Protein AF-A0A947M2S5-F1 (afdb_monomer_lite)

Secondary structure (DSSP, 8-state):
---HHHHHHHHHHHTTTTTHHHHHHHHHHS---HHHHHHHHHHHHHHHHHHHHTT-HHHHHHHHHHIIIIIHHHHHHHHHHHHTTSSS---EE--HHHHHHHSGGGGGGHHHHHH-TTS-GGGHHHHHHHH--TTPEEHHHHHHHHHHS--PPTT-PPP-TTHHHHHHHHHHHHHHHHHHH-

pLDDT: mean 85.75, std 14.27, range [39.94, 98.19]

Structure (mmCIF, N/CA/C/O backbone):
data_AF-A0A947M2S5-F1
#
_entry.id   AF-A0A947M2S5-F1
#
loop_
_atom_site.group_PDB
_atom_site.id
_atom_site.type_symbol
_atom_site.label_atom_id
_atom_site.label_alt_id
_atom_site.label_comp_id
_atom_site.label_asym_id
_atom_site.label_entity_id
_atom_site.label_seq_id
_atom_site.pdbx_PDB_ins_code
_atom_site.Cartn_x
_atom_site.Cartn_y
_atom_site.Cartn_z
_atom_site.occupancy
_atom_site.B_iso_or_equiv
_atom_site.auth_seq_id
_atom_site.auth_comp_id
_atom_site.auth_asym_id
_atom_site.auth_atom_id
_atom_site.pdbx_PDB_model_num
ATOM 1 N N . PRO A 1 1 ? 19.172 9.833 -8.350 1.00 61.84 1 PRO A N 1
ATOM 2 C CA . PRO A 1 1 ? 18.521 8.524 -8.599 1.00 61.84 1 PRO A CA 1
ATOM 3 C C . PRO A 1 1 ? 18.230 7.766 -7.293 1.00 61.84 1 PRO A C 1
ATOM 5 O O . PRO A 1 1 ? 19.063 7.733 -6.388 1.00 61.84 1 PRO A O 1
ATOM 8 N N . THR A 1 2 ? 17.029 7.203 -7.170 1.00 73.12 2 THR A N 1
ATOM 9 C CA . THR A 1 2 ? 16.622 6.410 -6.001 1.00 73.12 2 THR A CA 1
ATOM 10 C C . THR A 1 2 ? 17.201 4.998 -6.117 1.00 73.12 2 THR A C 1
ATOM 12 O O . THR A 1 2 ? 16.985 4.324 -7.117 1.00 73.12 2 THR A O 1
ATOM 15 N N . THR A 1 3 ? 17.959 4.542 -5.116 1.00 84.69 3 THR A N 1
ATOM 16 C CA . THR A 1 3 ? 18.538 3.187 -5.086 1.00 84.69 3 THR A CA 1
ATOM 17 C C . THR A 1 3 ? 17.679 2.248 -4.232 1.00 84.69 3 THR A C 1
ATOM 19 O O . THR A 1 3 ? 17.081 2.725 -3.264 1.00 84.69 3 THR A O 1
ATOM 22 N N . PRO A 1 4 ? 17.656 0.923 -4.497 1.00 85.38 4 PRO A N 1
ATOM 23 C CA . PRO A 1 4 ? 16.894 -0.035 -3.685 1.00 85.38 4 PRO A CA 1
ATOM 24 C C . PRO A 1 4 ? 17.196 0.067 -2.185 1.00 85.38 4 PRO A C 1
ATOM 26 O O . PRO A 1 4 ? 16.287 0.060 -1.365 1.00 85.38 4 PRO A O 1
ATOM 29 N N . LEU A 1 5 ? 18.467 0.265 -1.820 1.00 89.56 5 LEU A N 1
ATOM 30 C CA . LEU A 1 5 ? 18.893 0.464 -0.429 1.00 89.56 5 LEU A CA 1
ATOM 31 C C . LEU A 1 5 ? 18.235 1.688 0.220 1.00 89.56 5 LEU A C 1
ATOM 33 O O . LEU A 1 5 ? 17.817 1.630 1.374 1.00 89.56 5 LEU A O 1
ATOM 37 N N . LYS A 1 6 ? 18.111 2.792 -0.522 1.00 89.56 6 LYS A N 1
ATOM 38 C CA . LYS A 1 6 ? 17.458 4.009 -0.032 1.00 89.56 6 LYS A CA 1
ATOM 39 C C . LYS A 1 6 ? 15.957 3.788 0.184 1.00 89.56 6 LYS A C 1
ATOM 41 O O . LYS A 1 6 ? 15.426 4.243 1.190 1.00 89.56 6 LYS A O 1
ATOM 46 N N . ILE A 1 7 ? 15.296 3.049 -0.708 1.00 88.69 7 ILE A N 1
ATOM 47 C CA . ILE A 1 7 ? 13.877 2.674 -0.562 1.00 88.69 7 ILE A CA 1
ATOM 48 C C . ILE A 1 7 ? 13.671 1.784 0.655 1.00 88.69 7 ILE A C 1
ATOM 50 O O . ILE A 1 7 ? 12.804 2.073 1.473 1.00 88.69 7 ILE A O 1
ATOM 54 N N . MET A 1 8 ? 14.509 0.759 0.818 1.00 92.06 8 MET A N 1
ATOM 55 C CA . MET A 1 8 ? 14.451 -0.109 1.993 1.00 92.06 8 MET A CA 1
ATOM 56 C C . MET A 1 8 ? 14.696 0.677 3.282 1.00 92.06 8 MET A C 1
ATOM 58 O O . MET A 1 8 ? 14.023 0.438 4.277 1.00 92.06 8 MET A O 1
ATOM 62 N N . SER A 1 9 ? 15.599 1.663 3.267 1.00 94.94 9 SER A N 1
ATOM 63 C CA . SER A 1 9 ? 15.803 2.549 4.416 1.00 94.94 9 SER A CA 1
ATOM 64 C C . SER A 1 9 ? 14.550 3.360 4.757 1.00 94.94 9 SER A C 1
ATOM 66 O O . SER A 1 9 ? 14.227 3.479 5.937 1.00 94.94 9 SER A O 1
ATOM 68 N N . TYR A 1 10 ? 13.825 3.886 3.764 1.00 94.19 10 TYR A N 1
ATOM 69 C CA . TYR A 1 10 ? 12.549 4.564 4.011 1.00 94.19 10 TYR A CA 1
ATOM 70 C C . TYR A 1 10 ? 11.486 3.608 4.552 1.00 94.19 10 TYR A C 1
ATOM 72 O O . TYR A 1 10 ? 10.875 3.918 5.567 1.00 94.19 10 TYR A O 1
ATOM 80 N N . ALA A 1 11 ? 11.349 2.421 3.960 1.00 94.19 11 ALA A N 1
ATOM 81 C CA . ALA A 1 11 ? 10.417 1.397 4.427 1.00 94.19 11 ALA A CA 1
ATOM 82 C C . ALA A 1 11 ? 10.675 1.013 5.899 1.00 94.19 11 ALA A C 1
ATOM 84 O O . ALA A 1 11 ? 9.757 0.980 6.712 1.00 94.19 11 ALA A O 1
ATOM 85 N N . VAL A 1 12 ? 11.938 0.803 6.285 1.00 95.88 12 VAL A N 1
ATOM 86 C CA . VAL A 1 12 ? 12.290 0.514 7.685 1.00 95.88 12 VAL A CA 1
ATOM 87 C C . VAL A 1 12 ? 11.962 1.693 8.602 1.00 95.88 12 VAL A C 1
ATOM 89 O O . VAL A 1 12 ? 11.486 1.481 9.710 1.00 95.88 12 VAL A O 1
ATOM 92 N N . ARG A 1 13 ? 12.187 2.937 8.165 1.00 97.19 13 ARG A N 1
ATOM 93 C CA . ARG A 1 13 ? 11.841 4.129 8.957 1.00 97.19 13 ARG A CA 1
ATOM 94 C C . ARG A 1 13 ? 10.332 4.278 9.154 1.00 97.19 13 ARG A C 1
ATOM 96 O O . ARG A 1 13 ? 9.916 4.713 10.226 1.00 97.19 13 ARG A O 1
ATOM 103 N N . ASP A 1 14 ? 9.520 3.888 8.173 1.00 96.56 14 ASP A N 1
ATOM 104 C CA . ASP A 1 14 ? 8.058 3.925 8.284 1.00 96.56 14 ASP A CA 1
ATOM 105 C C . ASP A 1 14 ? 7.559 3.065 9.454 1.00 96.56 14 ASP A C 1
ATOM 107 O O . ASP A 1 14 ? 6.662 3.490 10.176 1.00 96.56 14 ASP A O 1
ATOM 111 N N . LEU A 1 15 ? 8.202 1.925 9.748 1.00 96.31 15 LEU A N 1
ATOM 112 C CA . LEU A 1 15 ? 7.873 1.098 10.923 1.00 96.31 15 LEU A CA 1
ATOM 113 C C . LEU A 1 15 ? 7.955 1.865 12.253 1.00 96.31 15 LEU A C 1
ATOM 115 O O . LEU A 1 15 ? 7.278 1.500 13.210 1.00 96.31 15 LEU A O 1
ATOM 119 N N . PHE A 1 16 ? 8.747 2.937 12.302 1.00 96.69 16 PHE A N 1
ATOM 120 C CA . PHE A 1 16 ? 8.921 3.800 13.469 1.00 96.69 16 PHE A CA 1
ATOM 121 C C . PHE A 1 16 ? 8.160 5.131 13.345 1.00 96.69 16 PHE A C 1
ATOM 123 O O . PHE A 1 16 ? 8.453 6.079 14.071 1.00 96.69 16 PHE A O 1
ATOM 130 N N . GLY A 1 17 ? 7.198 5.229 12.422 1.00 94.69 17 GLY A N 1
ATOM 131 C CA . GLY A 1 17 ? 6.301 6.380 12.291 1.00 94.69 17 GLY A CA 1
ATOM 132 C C . GLY A 1 17 ? 6.848 7.539 11.457 1.00 94.69 17 GLY A C 1
ATOM 133 O O . GLY A 1 17 ? 6.240 8.608 11.428 1.00 94.69 17 GLY A O 1
ATOM 134 N N . TYR A 1 18 ? 7.954 7.357 10.729 1.00 96.19 18 TYR A N 1
ATOM 135 C CA . TYR A 1 18 ? 8.479 8.410 9.844 1.00 96.19 18 TYR A CA 1
ATOM 136 C C . TYR A 1 18 ? 7.535 8.750 8.677 1.00 96.19 18 TYR A C 1
ATOM 138 O O . TYR A 1 18 ? 7.686 9.801 8.058 1.00 96.19 18 TYR A O 1
ATOM 146 N N . SER A 1 19 ? 6.539 7.906 8.415 1.00 94.75 19 SER A N 1
ATOM 147 C CA . SER A 1 19 ? 5.471 8.106 7.434 1.00 94.75 19 SER A CA 1
ATOM 148 C C . SER A 1 19 ? 4.255 8.879 7.950 1.00 94.75 19 SER A C 1
ATOM 150 O O . SER A 1 19 ? 3.297 9.041 7.199 1.00 94.75 19 SER A O 1
ATOM 152 N N . ILE A 1 20 ? 4.244 9.383 9.191 1.00 94.94 20 ILE A N 1
ATOM 153 C CA . ILE A 1 20 ? 3.124 10.203 9.696 1.00 94.94 20 ILE A CA 1
ATOM 154 C C . ILE A 1 20 ? 2.790 11.388 8.762 1.00 94.94 20 ILE A C 1
ATOM 156 O O . ILE A 1 20 ? 1.603 11.584 8.491 1.00 94.94 20 ILE A O 1
ATOM 160 N N . PRO A 1 21 ? 3.766 12.149 8.217 1.00 95.06 21 PRO A N 1
ATOM 161 C CA . PRO A 1 21 ? 3.463 13.218 7.264 1.00 95.06 21 PRO A CA 1
ATOM 162 C C . PRO A 1 21 ? 2.777 12.705 5.990 1.00 95.06 21 PRO A C 1
ATOM 164 O O . PRO A 1 21 ? 1.790 13.291 5.552 1.00 95.06 21 PRO A O 1
ATOM 167 N N . ASP A 1 22 ? 3.245 11.582 5.436 1.00 91.56 22 ASP A N 1
ATOM 168 C CA . ASP A 1 22 ? 2.655 10.958 4.243 1.00 91.56 22 ASP A CA 1
ATOM 169 C C . ASP A 1 22 ? 1.223 10.472 4.523 1.00 91.56 22 ASP A C 1
ATOM 171 O O . ASP A 1 22 ? 0.306 10.707 3.734 1.00 91.56 22 ASP A O 1
ATOM 175 N N . TYR A 1 23 ? 1.006 9.855 5.688 1.00 92.69 23 TYR A N 1
ATOM 176 C CA . TYR A 1 23 ? -0.314 9.423 6.141 1.00 92.69 23 TYR A CA 1
ATOM 177 C C . TYR A 1 23 ? -1.276 10.611 6.286 1.00 92.69 23 TYR A C 1
ATOM 179 O O . TYR A 1 23 ? -2.416 10.556 5.821 1.00 92.69 23 TYR A O 1
ATOM 187 N N . TYR A 1 24 ? -0.809 11.712 6.881 1.00 93.12 24 TYR A N 1
ATOM 188 C CA . TYR A 1 24 ? -1.589 12.940 7.023 1.00 93.12 24 TYR A CA 1
ATOM 189 C C . TYR A 1 24 ? -1.980 13.541 5.667 1.00 93.12 24 TYR A C 1
ATOM 191 O O . TYR A 1 24 ? -3.133 13.941 5.481 1.00 93.12 24 TYR A O 1
ATOM 199 N N . ILE A 1 25 ? -1.056 13.556 4.700 1.00 91.12 25 ILE A N 1
ATOM 200 C CA . ILE A 1 25 ? -1.336 13.979 3.322 1.00 91.12 25 ILE A CA 1
ATOM 201 C C . ILE A 1 25 ? -2.455 13.111 2.737 1.00 91.12 25 ILE A C 1
ATOM 203 O O . ILE A 1 25 ? -3.462 13.649 2.281 1.00 91.12 25 ILE A O 1
ATOM 207 N N . ILE A 1 26 ? -2.346 11.783 2.808 1.00 89.44 26 ILE A N 1
ATOM 208 C CA . ILE A 1 26 ? -3.368 10.874 2.262 1.00 89.44 26 ILE A CA 1
ATOM 209 C C . ILE A 1 26 ? -4.746 11.168 2.859 1.00 89.44 26 ILE A C 1
ATOM 211 O O . ILE A 1 26 ? -5.705 11.354 2.114 1.00 89.44 26 ILE A O 1
ATOM 215 N N . VAL A 1 27 ? -4.853 11.277 4.185 1.00 87.25 27 VAL A N 1
ATOM 216 C CA . VAL A 1 27 ? -6.134 11.559 4.855 1.00 87.25 27 VAL A CA 1
ATOM 217 C C . VAL A 1 27 ? -6.703 12.921 4.441 1.00 87.25 27 VAL A C 1
ATOM 219 O O . VAL A 1 27 ? -7.910 13.053 4.244 1.00 87.25 27 VAL A O 1
ATOM 222 N N . THR A 1 28 ? -5.844 13.922 4.258 1.00 87.81 28 THR A N 1
ATOM 223 C CA . THR A 1 28 ? -6.254 15.282 3.876 1.00 87.81 28 THR A CA 1
ATOM 224 C C . THR A 1 28 ? -6.722 15.360 2.420 1.00 87.81 28 THR A C 1
ATOM 226 O O . THR A 1 28 ? -7.675 16.077 2.103 1.00 87.81 28 THR A O 1
ATOM 229 N N . PHE A 1 29 ? -6.076 14.616 1.520 1.00 89.00 29 PHE A N 1
ATOM 230 C CA . PHE A 1 29 ? -6.340 14.684 0.082 1.00 89.00 29 PHE A CA 1
ATOM 231 C C . PHE A 1 29 ? -7.312 13.618 -0.433 1.00 89.00 29 PHE A C 1
ATOM 233 O O . PHE A 1 29 ? -7.887 13.821 -1.499 1.00 89.00 29 PHE A O 1
ATOM 240 N N . ALA A 1 30 ? -7.579 12.546 0.322 1.00 84.88 30 ALA A N 1
ATOM 241 C CA . ALA A 1 30 ? -8.539 11.508 -0.064 1.00 84.88 30 ALA A CA 1
ATOM 242 C C . ALA A 1 30 ? -9.986 12.021 -0.212 1.00 84.88 30 ALA A C 1
ATOM 244 O O . ALA A 1 30 ? -10.790 11.343 -0.844 1.00 84.88 30 ALA A O 1
ATOM 245 N N . LYS A 1 31 ? -10.312 13.193 0.367 1.00 82.19 31 LYS A N 1
ATOM 246 C CA . LYS A 1 31 ? -11.583 13.945 0.250 1.00 82.19 31 LYS A CA 1
ATOM 247 C C . LYS A 1 31 ? -12.817 13.072 -0.069 1.00 82.19 31 LYS A C 1
ATOM 249 O O . LYS A 1 31 ? -13.451 13.271 -1.107 1.00 82.19 31 LYS A O 1
ATOM 254 N N . PRO A 1 32 ? -13.183 12.112 0.803 1.00 85.25 32 PRO A N 1
ATOM 255 C CA . PRO A 1 32 ? -14.394 11.332 0.595 1.00 85.25 32 PRO A CA 1
ATOM 256 C C . PRO A 1 32 ? -15.630 12.236 0.675 1.00 85.25 32 PRO A C 1
ATOM 258 O O . PRO A 1 32 ? -15.635 13.256 1.368 1.00 85.25 32 PRO A O 1
ATOM 261 N N . GLU A 1 33 ? -16.712 11.837 0.006 1.00 91.38 33 GLU A N 1
ATOM 262 C CA . GLU A 1 33 ? -18.012 12.501 0.142 1.00 91.38 33 GLU A CA 1
ATOM 263 C C . GLU A 1 33 ? -18.426 12.578 1.619 1.00 91.38 33 GLU A C 1
ATOM 265 O O . GLU A 1 33 ? -18.253 11.620 2.378 1.00 91.38 33 GLU A O 1
ATOM 270 N N . ARG A 1 34 ? -19.028 13.699 2.035 1.00 90.69 34 ARG A N 1
ATOM 271 C CA . ARG A 1 34 ? -19.368 13.960 3.445 1.00 90.69 34 ARG A CA 1
ATOM 272 C C . ARG A 1 34 ? -20.160 12.821 4.095 1.00 90.69 34 ARG A C 1
ATOM 274 O O . ARG A 1 34 ? -19.887 12.463 5.236 1.00 90.69 34 ARG A O 1
ATOM 281 N N . ILE A 1 35 ? -21.119 12.240 3.373 1.00 93.38 35 ILE A N 1
ATOM 282 C CA . ILE A 1 35 ? -21.922 11.119 3.878 1.00 93.38 35 ILE A CA 1
ATOM 283 C C . ILE A 1 35 ? -21.074 9.862 4.114 1.00 93.38 35 ILE A C 1
ATOM 285 O O . ILE A 1 35 ? -21.243 9.191 5.128 1.00 93.38 35 ILE A O 1
ATOM 289 N N . ARG A 1 36 ? -20.100 9.580 3.238 1.00 92.38 36 ARG A N 1
ATOM 290 C CA . ARG A 1 36 ? -19.165 8.459 3.407 1.00 92.38 36 ARG A CA 1
ATOM 291 C C . ARG A 1 36 ? -18.271 8.673 4.618 1.00 92.38 36 ARG A C 1
ATOM 293 O O . ARG A 1 36 ? -18.053 7.730 5.368 1.00 92.38 36 ARG A O 1
ATOM 300 N N . LEU A 1 37 ? -17.808 9.905 4.836 1.00 91.19 37 LEU A N 1
ATOM 301 C CA . LEU A 1 37 ? -17.021 10.250 6.018 1.00 91.19 37 LEU A CA 1
ATOM 302 C C . LEU A 1 37 ? -17.813 10.023 7.312 1.00 91.19 37 LEU A C 1
ATOM 304 O O . LEU A 1 37 ? -17.286 9.422 8.242 1.00 91.19 37 LEU A O 1
ATOM 308 N N . ILE A 1 38 ? -19.077 10.459 7.362 1.00 94.69 38 ILE A N 1
ATOM 309 C CA . ILE A 1 38 ? -19.954 10.246 8.524 1.00 94.69 38 ILE A CA 1
ATOM 310 C C . ILE A 1 38 ? -20.162 8.749 8.766 1.00 94.69 38 ILE A C 1
ATOM 312 O O . ILE A 1 38 ? -19.965 8.284 9.885 1.00 94.69 38 ILE A O 1
ATOM 316 N N . ASN A 1 39 ? -20.499 7.985 7.725 1.00 95.88 39 ASN A N 1
ATOM 317 C CA . ASN A 1 39 ? -20.708 6.541 7.842 1.00 95.88 39 ASN A CA 1
ATOM 318 C C . ASN A 1 39 ? -19.448 5.825 8.348 1.00 95.88 39 ASN A C 1
ATOM 320 O O . ASN A 1 39 ? -19.530 4.970 9.228 1.00 95.88 39 ASN A O 1
ATOM 324 N N . LEU A 1 40 ? -18.279 6.210 7.833 1.00 93.75 40 LEU A N 1
ATOM 325 C CA . LEU A 1 40 ? -16.996 5.658 8.252 1.00 93.75 40 LEU A CA 1
ATOM 326 C C . LEU A 1 40 ? -16.680 6.016 9.713 1.00 93.75 40 LEU A C 1
ATOM 328 O O . LEU A 1 40 ? -16.285 5.147 10.488 1.00 93.75 40 LEU A O 1
ATOM 332 N N . ALA A 1 41 ? -16.909 7.269 10.114 1.00 94.25 41 ALA A N 1
ATOM 333 C CA . ALA A 1 41 ? -16.717 7.718 11.491 1.00 94.25 41 ALA A CA 1
ATOM 334 C C . ALA A 1 41 ? -17.645 6.986 12.473 1.00 94.25 41 ALA A C 1
ATOM 336 O O . ALA A 1 41 ? -17.192 6.563 13.534 1.00 94.25 41 ALA A O 1
ATOM 337 N N . LEU A 1 42 ? -18.916 6.782 12.109 1.00 97.81 42 LEU A N 1
ATOM 338 C CA . LEU A 1 42 ? -19.870 6.019 12.916 1.00 97.81 42 LEU A CA 1
ATOM 339 C C . LEU A 1 42 ? -19.448 4.555 13.054 1.00 97.81 42 LEU A C 1
ATOM 341 O O . LEU A 1 42 ? -19.451 4.030 14.164 1.00 97.81 42 LEU A O 1
ATOM 345 N N . PHE A 1 43 ? -19.035 3.914 11.957 1.00 97.25 43 PHE A N 1
ATOM 346 C CA . PHE A 1 43 ? -18.536 2.539 11.980 1.00 97.25 43 PHE A CA 1
ATOM 347 C C . PHE A 1 43 ? -17.328 2.390 12.914 1.00 97.25 43 PHE A C 1
ATOM 349 O O . PHE A 1 43 ? -17.340 1.556 13.820 1.00 97.25 43 PHE A O 1
ATOM 356 N N . HIS A 1 44 ? -16.305 3.229 12.740 1.00 96.12 44 HIS A N 1
ATOM 357 C CA . HIS A 1 44 ? -15.103 3.177 13.570 1.00 96.12 44 HIS A CA 1
ATOM 358 C C . HIS A 1 44 ? -15.389 3.542 15.029 1.00 96.12 44 HIS A C 1
ATOM 360 O O . HIS A 1 44 ? -14.861 2.889 15.927 1.00 96.12 44 HIS A O 1
ATOM 366 N N . GLY A 1 45 ? -16.251 4.530 15.278 1.00 97.12 45 GLY A N 1
ATOM 367 C CA . GLY A 1 45 ? -16.692 4.896 16.622 1.00 97.12 45 GLY A CA 1
ATOM 368 C C . GLY A 1 45 ? -17.411 3.746 17.326 1.00 97.12 45 GLY A C 1
ATOM 369 O O . GLY A 1 45 ? -17.061 3.409 18.455 1.00 97.12 45 GLY A O 1
ATOM 370 N N . ALA A 1 46 ? -18.352 3.087 16.643 1.00 97.75 46 ALA A N 1
ATOM 371 C CA . ALA A 1 46 ? -19.060 1.923 17.169 1.00 97.75 46 ALA A CA 1
ATOM 372 C C . ALA A 1 46 ? -18.111 0.745 17.440 1.00 97.75 46 ALA A C 1
ATOM 374 O O . ALA A 1 46 ? -18.211 0.108 18.490 1.00 97.75 46 ALA A O 1
ATOM 375 N N . ALA A 1 47 ? -17.155 0.486 16.542 1.00 96.69 47 ALA A N 1
ATOM 376 C CA . ALA A 1 47 ? -16.147 -0.554 16.727 1.00 96.69 47 ALA A CA 1
ATOM 377 C C . ALA A 1 47 ? -15.258 -0.276 17.952 1.00 96.69 47 ALA A C 1
ATOM 379 O O . ALA A 1 47 ? -15.090 -1.156 18.793 1.00 96.69 47 ALA A O 1
ATOM 380 N N . ILE A 1 48 ? -14.746 0.954 18.099 1.00 97.12 48 ILE A N 1
ATOM 381 C CA . ILE A 1 48 ? -13.943 1.368 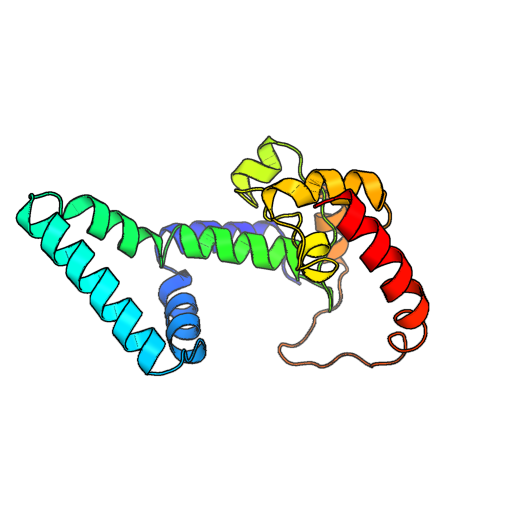19.263 1.00 97.12 48 ILE A CA 1
ATOM 382 C C . ILE A 1 48 ? -14.755 1.246 20.554 1.00 97.12 48 ILE A C 1
ATOM 384 O O . ILE A 1 48 ? -14.259 0.679 21.523 1.00 97.12 48 ILE A O 1
ATOM 388 N N . ALA A 1 49 ? -15.992 1.751 20.572 1.00 97.44 49 ALA A N 1
ATOM 389 C CA . ALA A 1 49 ? -16.847 1.715 21.755 1.00 97.44 49 ALA A CA 1
ATOM 390 C C . ALA A 1 49 ? -17.162 0.275 22.182 1.00 97.44 49 ALA A C 1
ATOM 392 O O . ALA A 1 49 ? -17.031 -0.059 23.357 1.00 97.44 49 ALA A O 1
ATOM 393 N N . THR A 1 50 ? -17.507 -0.590 21.225 1.00 98.00 50 THR A N 1
ATOM 394 C CA . THR A 1 50 ? -17.795 -2.009 21.478 1.00 98.00 50 THR A CA 1
ATOM 395 C C . THR A 1 50 ? -16.563 -2.724 22.025 1.00 98.00 50 THR A C 1
ATOM 397 O O . THR A 1 50 ? -16.630 -3.369 23.067 1.00 98.00 50 THR A O 1
ATOM 400 N N . MET A 1 51 ? -15.413 -2.567 21.367 1.00 97.69 51 MET A N 1
ATOM 401 C CA . MET A 1 51 ? -14.158 -3.182 21.804 1.00 97.69 51 MET A CA 1
ATOM 402 C C . MET A 1 51 ? -13.716 -2.661 23.178 1.00 97.69 51 MET A C 1
ATOM 404 O O . MET A 1 51 ? -13.307 -3.445 24.031 1.00 97.69 51 MET A O 1
ATOM 408 N N . GLY A 1 52 ? -13.864 -1.358 23.432 1.00 97.62 52 GLY A N 1
ATOM 409 C CA . GLY A 1 52 ? -13.590 -0.743 24.730 1.00 97.62 52 GLY A CA 1
ATOM 410 C C . GLY A 1 52 ? -14.494 -1.274 25.845 1.00 97.62 52 GLY A C 1
ATOM 411 O O . GLY A 1 52 ? -13.990 -1.641 26.904 1.00 97.62 52 GLY A O 1
ATOM 412 N N . ALA A 1 53 ? -15.802 -1.389 25.595 1.00 98.12 53 ALA A N 1
ATOM 413 C CA . ALA A 1 53 ? -16.766 -1.941 26.551 1.00 98.12 53 ALA A CA 1
ATOM 414 C C . ALA A 1 53 ? -16.480 -3.413 26.903 1.00 98.12 53 ALA A C 1
ATOM 416 O O . ALA A 1 53 ? -16.728 -3.837 28.027 1.00 98.12 53 ALA A O 1
ATOM 417 N N . LEU A 1 54 ? -15.911 -4.176 25.965 1.00 98.19 54 LEU A N 1
ATOM 418 C CA . LEU A 1 54 ? -15.474 -5.560 26.172 1.00 98.19 54 LEU A CA 1
ATOM 419 C C . LEU A 1 54 ? -14.089 -5.679 26.841 1.00 98.19 54 LEU A C 1
ATOM 421 O O . LEU A 1 54 ? -13.589 -6.788 27.009 1.00 98.19 54 LEU A O 1
ATOM 425 N N . GLY A 1 55 ? -13.430 -4.566 27.189 1.00 98.00 55 GLY A N 1
ATOM 426 C CA . GLY A 1 55 ? -12.060 -4.566 27.723 1.00 98.00 55 GLY A CA 1
ATOM 427 C C . GLY A 1 55 ? -10.976 -4.879 26.679 1.00 98.00 55 GLY A C 1
ATOM 428 O O . GLY A 1 55 ? -9.800 -5.003 27.014 1.00 98.00 55 GLY A O 1
ATOM 429 N N . LEU A 1 56 ? -11.348 -4.963 25.401 1.00 97.56 56 LEU A N 1
ATOM 430 C CA . LEU A 1 56 ? -10.487 -5.260 24.259 1.00 97.56 56 LEU A CA 1
ATOM 431 C C . LEU A 1 56 ? -10.061 -3.969 23.548 1.00 97.56 56 LEU A C 1
ATOM 433 O O . LEU A 1 56 ? -10.185 -3.852 22.337 1.00 97.56 56 LEU A O 1
ATOM 437 N N . TRP A 1 57 ? -9.571 -2.960 24.265 1.00 96.00 57 TRP A N 1
ATOM 438 C CA . TRP A 1 57 ? -9.136 -1.701 23.636 1.00 96.00 57 TRP A CA 1
ATOM 439 C C . TRP A 1 57 ? -7.818 -1.851 22.850 1.00 96.00 57 TRP A C 1
ATOM 441 O O . TRP A 1 57 ? -7.581 -1.137 21.873 1.00 96.00 57 TRP A O 1
ATOM 451 N N . TRP A 1 58 ? -6.960 -2.794 23.251 1.00 96.88 58 TRP A N 1
ATOM 452 C CA . TRP A 1 58 ? -5.615 -2.966 22.697 1.00 96.88 58 TRP A CA 1
ATOM 453 C C . TRP A 1 58 ? -5.573 -3.355 21.205 1.00 96.88 58 TRP A C 1
ATOM 455 O O . TRP A 1 58 ? -4.713 -2.814 20.511 1.00 96.88 58 TRP A O 1
ATOM 465 N N . PRO A 1 59 ? -6.473 -4.189 20.634 1.00 96.25 59 PRO A N 1
ATOM 466 C CA . PRO A 1 59 ? -6.479 -4.467 19.199 1.00 96.25 59 PRO A CA 1
ATOM 467 C C . PRO A 1 59 ? -6.784 -3.213 18.382 1.00 96.25 59 PRO A C 1
ATOM 469 O O . PRO A 1 59 ? -6.195 -3.029 17.323 1.00 96.25 59 PRO A O 1
ATOM 472 N N . MET A 1 60 ? -7.645 -2.318 18.883 1.00 95.56 60 MET A N 1
ATOM 473 C CA . MET A 1 60 ? -7.906 -1.036 18.221 1.00 95.56 60 MET A CA 1
ATOM 474 C C . MET A 1 60 ? -6.666 -0.141 18.266 1.00 95.56 60 MET A C 1
ATOM 476 O O . MET A 1 60 ? -6.319 0.467 17.256 1.00 95.56 60 MET A O 1
ATOM 480 N N . ALA A 1 61 ? -5.962 -0.101 19.401 1.00 95.56 61 ALA A N 1
ATOM 481 C CA . ALA A 1 61 ? -4.702 0.631 19.515 1.00 95.56 61 ALA A CA 1
ATOM 482 C C . ALA A 1 61 ? -3.637 0.095 18.540 1.00 95.56 61 ALA A C 1
ATOM 484 O O . ALA A 1 61 ? -2.997 0.884 17.848 1.00 95.56 61 ALA A O 1
ATOM 485 N N . ILE A 1 62 ? -3.495 -1.231 18.422 1.00 96.88 62 ILE A N 1
ATOM 486 C CA . ILE A 1 62 ? -2.596 -1.861 17.444 1.00 96.88 62 ILE A CA 1
ATOM 487 C C . ILE A 1 62 ? -3.036 -1.528 16.017 1.00 96.88 62 ILE A C 1
ATOM 489 O O . ILE A 1 62 ? -2.214 -1.079 15.226 1.00 96.88 62 ILE A O 1
ATOM 493 N N . TRP A 1 63 ? -4.321 -1.687 15.691 1.00 96.12 63 TRP A N 1
ATOM 494 C CA . TRP A 1 63 ? -4.859 -1.416 14.357 1.00 96.12 63 TRP A CA 1
ATOM 495 C C . TRP A 1 63 ? -4.551 0.011 13.898 1.00 96.12 63 TRP A C 1
ATOM 497 O O . TRP A 1 63 ? -3.953 0.207 12.841 1.00 96.12 63 TRP A O 1
ATOM 507 N N . TYR A 1 64 ? -4.908 1.013 14.707 1.00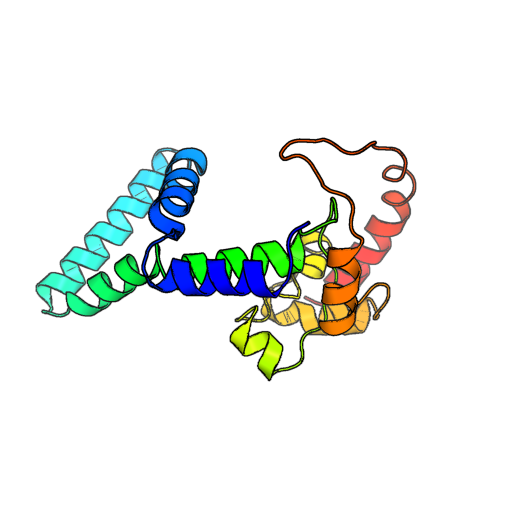 95.12 64 TYR A N 1
ATOM 508 C CA . TYR A 1 64 ? -4.645 2.411 14.365 1.00 95.12 64 TYR A CA 1
ATOM 509 C C . TYR A 1 64 ? -3.161 2.761 14.432 1.00 95.12 64 TYR A C 1
ATOM 511 O O . TYR A 1 64 ? -2.714 3.576 13.632 1.00 95.12 64 TYR A O 1
ATOM 519 N N . GLY A 1 65 ? -2.385 2.133 15.320 1.00 96.06 65 GLY A N 1
ATOM 520 C CA . GLY A 1 65 ? -0.930 2.280 15.361 1.00 96.06 65 GLY A CA 1
ATOM 521 C C . GLY A 1 65 ? -0.241 1.736 14.106 1.00 96.06 65 GLY A C 1
ATOM 522 O O . GLY A 1 65 ? 0.742 2.316 13.644 1.00 96.06 65 GLY A O 1
ATOM 523 N N . CYS A 1 66 ? -0.779 0.672 13.500 1.00 96.94 66 CYS A N 1
ATOM 524 C CA . CYS A 1 66 ? -0.279 0.104 12.249 1.00 96.94 66 CYS A CA 1
ATOM 525 C C . CYS A 1 66 ? -0.511 1.014 11.033 1.00 96.94 66 CYS A C 1
ATOM 527 O O . CYS A 1 66 ? 0.286 0.972 10.096 1.00 96.94 66 CYS A O 1
ATOM 529 N N . LEU A 1 67 ? -1.550 1.859 11.039 1.00 94.94 67 LEU A N 1
ATOM 530 C CA . LEU A 1 67 ? -1.887 2.731 9.904 1.00 94.94 67 LEU A CA 1
ATOM 531 C C . LEU A 1 67 ? -0.755 3.705 9.516 1.00 94.94 67 LEU A C 1
ATOM 533 O O . LEU A 1 67 ? -0.350 3.692 8.355 1.00 94.94 67 LEU A O 1
ATOM 537 N N . PRO A 1 68 ? -0.181 4.513 10.428 1.00 95.88 68 PRO A N 1
ATOM 538 C CA . PRO A 1 68 ? 0.948 5.373 10.094 1.00 95.88 68 PRO A CA 1
ATOM 539 C C . PRO A 1 68 ? 2.297 4.640 10.101 1.00 95.88 68 PRO A C 1
ATOM 541 O O . PRO A 1 68 ? 3.306 5.300 9.861 1.00 95.88 68 PRO A O 1
ATOM 544 N N . THR A 1 69 ? 2.341 3.329 10.390 1.00 96.75 69 THR A N 1
ATOM 545 C CA . THR A 1 69 ? 3.587 2.550 10.497 1.00 96.75 69 THR A CA 1
ATOM 546 C C . THR A 1 69 ? 3.686 1.439 9.448 1.00 96.75 69 THR A C 1
ATOM 548 O O . THR A 1 69 ? 4.039 1.694 8.298 1.00 96.75 69 THR A O 1
ATOM 551 N N . SER A 1 70 ? 3.363 0.196 9.811 1.00 95.31 70 SER A N 1
ATOM 552 C CA . SER A 1 70 ? 3.497 -0.980 8.949 1.00 95.31 70 SER A CA 1
ATOM 553 C C . SER A 1 70 ? 2.659 -0.877 7.676 1.00 95.31 70 SER A C 1
ATOM 555 O O . SER A 1 70 ? 3.135 -1.254 6.607 1.00 95.31 70 SER A O 1
ATOM 557 N N . PHE A 1 71 ? 1.452 -0.312 7.750 1.00 94.50 71 PHE A N 1
ATOM 558 C CA . PHE A 1 71 ? 0.634 -0.066 6.565 1.00 94.50 71 PHE A CA 1
ATOM 559 C C . PHE A 1 71 ? 1.338 0.885 5.591 1.00 94.50 71 PHE A C 1
ATOM 561 O O . PHE A 1 71 ? 1.429 0.577 4.405 1.00 94.50 71 PHE A O 1
ATOM 568 N N . MET A 1 72 ? 1.895 1.995 6.085 1.00 95.44 72 MET A N 1
ATOM 569 C CA . MET A 1 72 ? 2.632 2.950 5.252 1.00 95.44 72 MET A CA 1
ATOM 570 C C . MET A 1 72 ? 3.917 2.35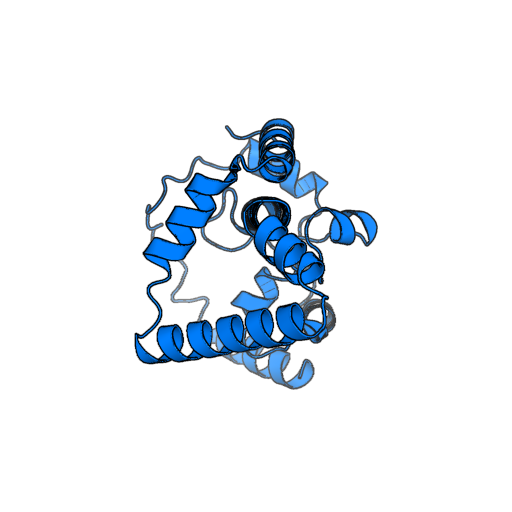7 4.667 1.00 95.44 72 MET A C 1
ATOM 572 O O . MET A 1 72 ? 4.195 2.584 3.491 1.00 95.44 72 MET A O 1
ATOM 576 N N . MET A 1 73 ? 4.638 1.524 5.425 1.00 95.44 73 MET A N 1
ATOM 577 C CA . MET A 1 73 ? 5.779 0.765 4.905 1.00 95.44 73 MET A CA 1
ATOM 578 C C . MET A 1 73 ? 5.375 -0.072 3.683 1.00 95.44 73 MET A C 1
ATOM 580 O O . MET A 1 73 ? 5.987 0.040 2.618 1.00 95.44 73 MET A O 1
ATOM 584 N N . PHE A 1 74 ? 4.344 -0.916 3.818 1.00 94.00 74 PHE A N 1
ATOM 585 C CA . PHE A 1 74 ? 3.886 -1.767 2.716 1.00 94.00 74 PHE A CA 1
ATOM 586 C C . PHE A 1 74 ? 3.328 -0.944 1.557 1.00 94.00 74 PHE A C 1
ATOM 588 O O . PHE A 1 74 ? 3.598 -1.259 0.400 1.00 94.00 74 PHE A O 1
ATOM 595 N N . PHE A 1 75 ? 2.599 0.134 1.850 1.00 91.69 75 PHE A N 1
ATOM 596 C CA . PHE A 1 75 ? 2.096 1.052 0.836 1.00 91.69 75 PHE A CA 1
ATOM 597 C C . PHE A 1 75 ? 3.239 1.666 0.018 1.00 91.69 75 PHE A C 1
ATOM 599 O O . PHE A 1 75 ? 3.171 1.665 -1.211 1.00 91.69 75 PHE A O 1
ATOM 606 N N . ARG A 1 76 ? 4.318 2.117 0.671 1.00 92.44 76 ARG A N 1
ATOM 607 C CA . ARG A 1 76 ? 5.499 2.680 0.005 1.00 92.44 76 ARG A CA 1
ATOM 608 C C . ARG A 1 76 ? 6.224 1.646 -0.848 1.00 92.44 76 ARG A C 1
ATOM 610 O O . ARG A 1 76 ? 6.551 1.938 -1.998 1.00 92.44 76 ARG A O 1
ATOM 617 N N . LEU A 1 77 ? 6.482 0.456 -0.301 1.00 92.75 77 LEU A N 1
ATOM 618 C CA . LEU A 1 77 ? 7.123 -0.633 -1.046 1.00 92.75 77 LEU A CA 1
ATOM 619 C C . LEU A 1 77 ? 6.315 -0.980 -2.295 1.00 92.75 77 LEU A C 1
ATOM 621 O O . LEU A 1 77 ? 6.876 -1.075 -3.383 1.00 92.75 77 LEU A O 1
ATOM 625 N N . ARG A 1 78 ? 4.993 -1.080 -2.149 1.00 91.19 78 ARG A N 1
ATOM 626 C CA . ARG A 1 78 ? 4.074 -1.336 -3.251 1.00 91.19 78 ARG A CA 1
ATOM 627 C C . ARG A 1 78 ? 4.137 -0.239 -4.319 1.00 91.19 78 ARG A C 1
ATOM 629 O O . ARG A 1 78 ? 4.396 -0.552 -5.476 1.00 91.19 78 ARG A O 1
ATOM 636 N N . LEU A 1 79 ? 3.990 1.032 -3.927 1.00 88.81 79 LEU A N 1
ATOM 637 C CA . LEU A 1 79 ? 4.094 2.174 -4.847 1.00 88.81 79 LEU A CA 1
ATOM 638 C C . LEU A 1 79 ? 5.405 2.151 -5.629 1.00 88.81 79 LEU A C 1
ATOM 640 O O . LEU A 1 79 ? 5.422 2.432 -6.825 1.00 88.81 79 LEU A O 1
ATOM 644 N N . TRP A 1 80 ? 6.501 1.798 -4.959 1.00 89.06 80 TRP A N 1
ATOM 645 C CA . TRP A 1 80 ? 7.795 1.704 -5.609 1.00 89.06 80 TRP A CA 1
ATOM 646 C C . TRP A 1 80 ? 7.855 0.566 -6.632 1.00 89.06 80 TRP A C 1
ATOM 648 O O . TRP A 1 80 ? 8.339 0.786 -7.735 1.00 89.06 80 TRP A O 1
ATOM 658 N N . LEU A 1 81 ? 7.359 -0.627 -6.295 1.00 90.31 81 LEU A N 1
ATOM 659 C CA . LEU A 1 81 ? 7.362 -1.788 -7.197 1.00 90.31 81 LEU A CA 1
ATOM 660 C C . LEU A 1 81 ? 6.463 -1.606 -8.423 1.00 90.31 81 LEU A C 1
ATOM 662 O O . LEU A 1 81 ? 6.653 -2.282 -9.430 1.00 90.31 81 LEU A O 1
ATOM 666 N N . GLU A 1 82 ? 5.473 -0.727 -8.316 1.00 87.81 82 GLU A N 1
ATOM 667 C CA . GLU A 1 82 ? 4.421 -0.560 -9.311 1.00 87.81 82 GLU A CA 1
ATOM 668 C C . GLU A 1 82 ? 4.645 0.669 -10.185 1.00 87.81 82 GLU A C 1
ATOM 670 O O . GLU A 1 82 ? 4.553 0.566 -11.401 1.00 87.81 82 GLU A O 1
ATOM 675 N N . HIS A 1 83 ? 4.986 1.816 -9.606 1.00 86.75 83 HIS A N 1
ATOM 676 C CA . HIS A 1 83 ? 4.939 3.097 -10.318 1.00 86.75 83 HIS A CA 1
ATOM 677 C C . HIS A 1 83 ? 6.300 3.782 -10.458 1.00 86.75 83 HIS A C 1
ATOM 679 O O . HIS A 1 83 ? 6.386 4.892 -10.980 1.00 86.75 83 HIS A O 1
ATOM 685 N N . GLN A 1 84 ? 7.395 3.159 -10.010 1.00 84.38 84 GLN A N 1
ATOM 686 C CA . GLN A 1 84 ? 8.693 3.815 -10.121 1.00 84.38 84 GLN A CA 1
ATOM 687 C C . GLN A 1 84 ? 9.236 3.787 -11.551 1.00 84.38 84 GLN A C 1
ATOM 689 O O . GLN A 1 84 ? 9.474 2.724 -12.120 1.00 84.38 84 GLN A O 1
ATOM 694 N N . GLY A 1 85 ? 9.556 4.973 -12.075 1.00 76.62 85 GLY A N 1
ATOM 695 C CA . GLY A 1 85 ? 10.290 5.130 -13.334 1.00 76.62 85 GLY A CA 1
ATOM 696 C C . GLY A 1 85 ? 9.448 4.936 -14.594 1.00 76.62 85 GLY A C 1
ATOM 697 O O . GLY A 1 85 ? 9.984 5.052 -15.692 1.00 76.62 85 GLY A O 1
ATOM 698 N N . THR A 1 86 ? 8.151 4.679 -14.434 1.00 77.25 86 THR A N 1
ATOM 699 C CA . THR A 1 86 ? 7.177 4.509 -15.511 1.00 77.25 86 THR A CA 1
ATOM 700 C C . THR A 1 86 ? 5.958 5.394 -15.260 1.00 77.25 86 THR A C 1
ATOM 702 O O . THR A 1 86 ? 5.651 5.749 -14.125 1.00 77.25 86 THR A O 1
ATOM 705 N N . GLU A 1 87 ? 5.276 5.765 -16.334 1.00 71.56 87 GLU A N 1
ATOM 706 C CA . GLU A 1 87 ? 4.004 6.502 -16.313 1.00 71.56 87 GLU A CA 1
ATOM 707 C C . GLU A 1 87 ? 2.823 5.589 -15.984 1.00 71.56 87 GLU A C 1
ATOM 709 O O . GLU A 1 87 ? 1.793 6.033 -15.484 1.00 71.56 87 GLU A O 1
ATOM 714 N N . ARG A 1 88 ? 2.977 4.305 -16.316 1.00 80.56 88 ARG A N 1
ATOM 715 C CA . ARG A 1 88 ? 1.974 3.267 -16.117 1.00 80.56 88 ARG A CA 1
ATOM 716 C C . ARG A 1 88 ? 2.310 2.485 -14.843 1.00 80.56 88 ARG A C 1
ATOM 718 O O . ARG A 1 88 ? 2.880 3.008 -13.884 1.00 80.56 88 ARG A O 1
ATOM 725 N N . THR A 1 89 ? 1.941 1.214 -14.837 1.00 86.75 89 THR A N 1
ATOM 726 C CA . THR A 1 89 ? 2.283 0.261 -13.788 1.00 86.75 89 THR A CA 1
ATOM 727 C C . THR A 1 89 ? 3.304 -0.720 -14.350 1.00 86.75 89 THR A C 1
ATOM 729 O O . THR A 1 89 ? 3.165 -1.208 -15.468 1.00 86.75 89 THR A O 1
ATOM 732 N N . SER A 1 90 ? 4.351 -1.020 -13.598 1.00 89.38 90 SER A N 1
ATOM 733 C CA . SER A 1 90 ? 5.313 -2.059 -13.941 1.00 89.38 90 SER A CA 1
ATOM 734 C C . SER A 1 90 ? 4.658 -3.422 -13.775 1.00 89.38 90 SER A C 1
ATOM 736 O O . SER A 1 90 ? 4.064 -3.723 -12.737 1.00 89.38 90 SER A O 1
ATOM 738 N N . ARG A 1 91 ? 4.775 -4.279 -14.789 1.00 92.88 91 ARG A N 1
ATOM 739 C CA . ARG A 1 91 ? 4.270 -5.648 -14.712 1.00 92.88 91 ARG A CA 1
ATOM 740 C C . ARG A 1 91 ? 5.333 -6.535 -14.066 1.00 92.88 91 ARG A C 1
ATOM 742 O O . ARG A 1 91 ? 6.284 -6.961 -14.710 1.00 92.88 91 ARG A O 1
ATOM 749 N N . LEU A 1 92 ? 5.200 -6.778 -12.765 1.00 93.00 92 LEU A N 1
ATOM 750 C CA . LEU A 1 92 ? 6.219 -7.461 -11.965 1.00 93.00 92 LEU A CA 1
ATOM 751 C C . LEU A 1 92 ? 5.833 -8.911 -11.642 1.00 93.00 92 LEU A C 1
ATOM 753 O O . LEU A 1 92 ? 4.675 -9.224 -11.355 1.00 93.00 92 LEU A O 1
ATOM 757 N N . HIS A 1 93 ? 6.817 -9.807 -11.637 1.00 94.44 93 HIS A N 1
ATOM 758 C CA . HIS A 1 93 ? 6.727 -11.134 -11.043 1.00 94.44 93 HIS A CA 1
ATOM 759 C C . HIS A 1 93 ? 7.591 -11.217 -9.785 1.00 94.44 93 HIS A C 1
ATOM 761 O O . HIS A 1 93 ? 8.804 -10.992 -9.820 1.00 94.44 93 HIS A O 1
ATOM 767 N N . LEU A 1 94 ? 6.947 -11.596 -8.682 1.00 94.62 94 LEU A N 1
ATOM 768 C CA . LEU A 1 94 ? 7.588 -11.921 -7.418 1.00 94.62 94 LEU A CA 1
ATOM 769 C C . LEU A 1 94 ? 7.367 -13.402 -7.110 1.00 94.62 94 LEU A C 1
ATOM 771 O O . LEU A 1 94 ? 6.249 -13.908 -7.236 1.00 94.62 94 LEU A O 1
ATOM 775 N N . ASN A 1 95 ? 8.423 -14.086 -6.668 1.00 93.75 95 ASN A N 1
ATOM 776 C CA . ASN A 1 95 ? 8.272 -15.423 -6.095 1.00 93.75 95 ASN A CA 1
ATOM 777 C C . ASN A 1 95 ? 7.551 -15.355 -4.734 1.00 93.75 95 ASN A C 1
ATOM 779 O O . ASN A 1 95 ? 7.338 -14.273 -4.193 1.00 93.75 95 ASN A O 1
ATOM 783 N N . ALA A 1 96 ? 7.184 -16.504 -4.158 1.00 91.38 96 ALA A N 1
ATOM 784 C CA . ALA A 1 96 ? 6.376 -16.553 -2.934 1.00 91.38 96 ALA A CA 1
ATOM 785 C C . ALA A 1 96 ? 6.961 -15.726 -1.771 1.00 91.38 96 ALA A C 1
ATOM 787 O O . ALA A 1 96 ? 6.231 -14.980 -1.120 1.00 91.38 96 ALA A O 1
ATOM 788 N N . TRP A 1 97 ? 8.276 -15.802 -1.548 1.00 93.44 97 TRP A N 1
ATOM 789 C CA . TRP A 1 97 ? 8.948 -15.082 -0.463 1.00 93.44 97 TRP A CA 1
ATOM 790 C C . TRP A 1 97 ? 9.063 -13.584 -0.729 1.00 93.44 97 TRP A C 1
ATOM 792 O O . TRP A 1 97 ? 8.762 -12.775 0.146 1.00 93.44 97 TRP A O 1
ATOM 802 N N . GLN A 1 98 ? 9.454 -13.206 -1.946 1.00 94.62 98 GLN A N 1
ATOM 803 C CA . GLN A 1 98 ? 9.484 -11.804 -2.363 1.00 94.62 98 GLN A CA 1
ATOM 804 C C . GLN A 1 98 ? 8.091 -11.186 -2.268 1.00 94.62 98 GLN A C 1
ATOM 806 O O . GLN A 1 98 ? 7.931 -10.077 -1.774 1.00 94.62 98 GLN A O 1
ATOM 811 N N . GLY A 1 99 ? 7.081 -11.929 -2.707 1.00 92.56 99 GLY A N 1
ATOM 812 C CA . GLY A 1 99 ? 5.692 -11.528 -2.667 1.00 92.56 99 GLY A CA 1
ATOM 813 C C . GLY A 1 99 ? 5.188 -11.301 -1.250 1.00 92.56 99 GLY A C 1
ATOM 814 O O . GLY A 1 99 ? 4.644 -10.244 -0.955 1.00 92.56 99 GLY A O 1
ATOM 815 N N . PHE A 1 100 ? 5.425 -12.261 -0.357 1.00 90.69 100 PHE A N 1
ATOM 816 C CA . PHE A 1 100 ? 5.054 -12.149 1.052 1.00 90.69 100 PHE A CA 1
ATOM 817 C C . PHE A 1 100 ? 5.663 -10.909 1.726 1.00 90.69 100 PHE A C 1
ATOM 819 O O . PHE A 1 100 ? 4.965 -10.206 2.451 1.00 90.69 100 PHE A O 1
ATOM 826 N N . LEU A 1 101 ? 6.943 -10.621 1.464 1.00 90.75 101 LEU A N 1
ATOM 827 C CA . LEU A 1 101 ? 7.667 -9.533 2.126 1.00 90.75 101 LEU A CA 1
ATOM 828 C C . LEU A 1 101 ? 7.440 -8.155 1.499 1.00 90.75 101 LEU A C 1
ATOM 830 O O . LEU A 1 101 ? 7.442 -7.157 2.211 1.00 90.75 101 LEU A O 1
ATOM 834 N N . LEU A 1 102 ? 7.308 -8.082 0.174 1.00 92.31 102 LEU A N 1
ATOM 835 C CA . LEU A 1 102 ? 7.360 -6.811 -0.552 1.00 92.31 102 LEU A CA 1
ATOM 836 C C . LEU A 1 102 ? 5.993 -6.345 -1.054 1.00 92.31 102 LEU A C 1
ATOM 838 O O . LEU A 1 102 ? 5.793 -5.149 -1.251 1.00 92.31 102 LEU A O 1
ATOM 842 N N . SER A 1 103 ? 5.065 -7.270 -1.295 1.00 91.94 103 SER A N 1
ATOM 843 C CA . SER A 1 103 ? 3.749 -6.954 -1.852 1.00 91.94 103 SER A CA 1
ATOM 844 C C . SER A 1 103 ? 2.722 -8.021 -1.436 1.00 91.94 103 SER A C 1
ATOM 846 O O . SER A 1 103 ? 2.302 -8.858 -2.246 1.00 91.94 103 SER A O 1
ATOM 848 N N . PRO A 1 104 ? 2.343 -8.048 -0.141 1.00 89.56 104 PRO A N 1
ATOM 849 C CA . PRO A 1 104 ? 1.433 -9.054 0.394 1.00 89.56 104 PRO A CA 1
ATOM 850 C C . PRO A 1 104 ? 0.074 -9.024 -0.317 1.00 89.56 104 PRO A C 1
ATOM 852 O O . PRO A 1 104 ? -0.270 -8.081 -1.028 1.00 89.56 104 PRO A O 1
ATOM 855 N N . HIS A 1 105 ? -0.707 -10.093 -0.143 1.00 87.19 105 HIS A N 1
ATOM 856 C CA . HIS A 1 105 ? -2.009 -10.270 -0.805 1.00 87.19 105 HIS A CA 1
ATOM 857 C C . HIS A 1 105 ? -1.951 -10.223 -2.338 1.00 87.19 105 HIS A C 1
ATOM 859 O O . HIS A 1 105 ? -2.935 -9.872 -2.984 1.00 87.19 105 HIS A O 1
ATOM 865 N N . LYS A 1 106 ? -0.814 -10.630 -2.924 1.00 88.81 106 LYS A N 1
ATOM 866 C CA . LYS A 1 106 ? -0.600 -10.628 -4.377 1.00 88.81 106 LYS A CA 1
ATOM 867 C C . LYS A 1 106 ? -0.733 -9.218 -4.981 1.00 88.81 106 LYS A C 1
ATOM 869 O O . LYS A 1 106 ? -1.172 -9.081 -6.119 1.00 88.81 106 LYS A O 1
ATOM 874 N N . GLY A 1 107 ? -0.330 -8.177 -4.245 1.00 88.75 107 GLY A N 1
ATOM 875 C CA . GLY A 1 107 ? -0.413 -6.791 -4.718 1.00 88.75 107 GLY A CA 1
ATOM 876 C C . GLY A 1 107 ? 0.330 -6.551 -6.039 1.00 88.75 107 GLY A C 1
ATOM 877 O O . GLY A 1 107 ? -0.113 -5.754 -6.851 1.00 88.75 107 GLY A O 1
ATOM 878 N N . TRP A 1 108 ? 1.381 -7.326 -6.334 1.00 92.12 108 TRP A N 1
ATOM 879 C CA . TRP A 1 108 ? 2.187 -7.205 -7.559 1.00 92.12 108 TRP A CA 1
ATOM 880 C C . TRP A 1 108 ? 1.451 -7.568 -8.867 1.00 92.12 108 TRP A C 1
ATOM 882 O O . TRP A 1 108 ? 2.033 -7.461 -9.947 1.00 92.12 108 TRP A O 1
ATOM 892 N N . TYR A 1 109 ? 0.185 -7.993 -8.797 1.00 93.69 109 TYR A N 1
ATOM 893 C CA . TYR A 1 109 ? -0.717 -8.078 -9.954 1.00 93.69 109 TYR A CA 1
ATOM 894 C C . TYR A 1 109 ? -1.444 -6.751 -10.242 1.00 93.69 109 TYR A C 1
ATOM 896 O O . TYR A 1 109 ? -2.468 -6.731 -10.920 1.00 93.69 109 TYR A O 1
ATOM 904 N N . HIS A 1 110 ? -0.949 -5.622 -9.727 1.00 93.00 110 HIS A N 1
ATOM 905 C CA . HIS A 1 110 ? -1.581 -4.319 -9.938 1.00 93.00 110 HIS A CA 1
ATOM 906 C C . HIS A 1 110 ? -1.652 -3.937 -11.419 1.00 93.00 110 HIS A C 1
ATOM 908 O O . HIS A 1 110 ? -2.634 -3.343 -11.852 1.00 93.00 110 HIS A O 1
ATOM 914 N N . TRP A 1 111 ? -0.664 -4.330 -12.229 1.00 92.94 111 TRP A N 1
ATOM 915 C CA . TRP A 1 111 ? -0.765 -4.135 -13.673 1.00 92.94 111 TRP A CA 1
ATOM 916 C C . TRP A 1 111 ? -2.025 -4.810 -14.223 1.00 92.94 111 TRP A C 1
ATOM 918 O O . TRP A 1 111 ? -2.835 -4.146 -14.855 1.00 92.94 111 TRP A O 1
ATOM 928 N N . GLU A 1 112 ? -2.267 -6.085 -13.909 1.00 93.44 112 GLU A N 1
ATOM 929 C CA . GLU A 1 112 ? -3.498 -6.766 -14.313 1.00 93.44 112 GLU A CA 1
ATOM 930 C C . GLU A 1 112 ? -4.748 -6.072 -13.767 1.00 93.44 112 GLU A C 1
ATOM 932 O O . GLU A 1 112 ? -5.717 -5.927 -14.498 1.00 93.44 112 GLU A O 1
ATOM 937 N N . HIS A 1 113 ? -4.725 -5.590 -12.522 1.00 93.19 113 HIS A N 1
ATOM 938 C CA . HIS A 1 113 ? -5.860 -4.865 -11.949 1.00 93.19 113 HIS A CA 1
ATOM 939 C C . HIS A 1 113 ? -6.205 -3.581 -12.720 1.00 93.19 113 HIS A C 1
ATOM 941 O O . HIS A 1 113 ? -7.380 -3.302 -12.925 1.00 93.19 113 HIS A O 1
ATOM 947 N N . HIS A 1 114 ? -5.215 -2.811 -13.180 1.00 90.62 114 HIS A N 1
ATOM 948 C CA . HIS A 1 114 ? -5.479 -1.620 -13.999 1.00 90.62 114 HIS A CA 1
ATOM 949 C C . HIS A 1 114 ? -6.064 -1.956 -15.370 1.00 90.62 114 HIS A C 1
ATOM 951 O O . HIS A 1 114 ? -6.877 -1.203 -15.893 1.00 90.62 114 HIS A O 1
ATOM 957 N N . ASN A 1 115 ? -5.615 -3.067 -15.944 1.00 89.69 115 ASN A N 1
ATOM 958 C CA . ASN A 1 115 ? -5.976 -3.506 -17.286 1.00 89.69 115 ASN A CA 1
ATOM 959 C C . ASN A 1 115 ? -7.340 -4.236 -17.304 1.00 89.69 115 ASN A C 1
ATOM 961 O O . ASN A 1 115 ? -8.064 -4.160 -18.289 1.00 89.69 115 ASN A O 1
ATOM 965 N N . TRP A 1 116 ? -7.714 -4.878 -16.191 1.00 91.50 116 TRP A N 1
ATOM 966 C CA . TRP A 1 116 ? -8.946 -5.657 -16.018 1.00 91.50 116 TRP A CA 1
ATOM 967 C C . TRP A 1 116 ? -9.545 -5.450 -14.623 1.00 91.50 116 TRP A C 1
ATOM 969 O O . TRP A 1 116 ? -9.597 -6.361 -13.787 1.00 91.50 116 TRP A O 1
ATOM 979 N N . ALA A 1 117 ? -9.974 -4.220 -14.338 1.00 90.75 117 ALA A N 1
ATOM 980 C CA . ALA A 1 117 ? -10.456 -3.825 -13.011 1.00 90.75 117 ALA A CA 1
ATOM 981 C C . ALA A 1 117 ? -11.712 -4.593 -12.557 1.00 90.75 117 ALA A C 1
ATOM 983 O O . ALA A 1 117 ? -11.990 -4.644 -11.356 1.00 90.75 117 ALA A O 1
ATOM 984 N N . GLY A 1 118 ? -12.449 -5.205 -13.494 1.00 91.44 118 GLY A N 1
ATOM 985 C CA . GLY A 1 118 ? -13.609 -6.048 -13.205 1.00 91.44 118 GLY A CA 1
ATOM 986 C C . GLY A 1 118 ? -13.255 -7.424 -12.630 1.00 91.44 118 GLY A C 1
ATOM 987 O O . GLY A 1 118 ? -14.098 -8.050 -11.987 1.00 91.44 118 GLY A O 1
ATOM 988 N N . VAL A 1 119 ? -12.016 -7.896 -12.808 1.00 92.19 119 VAL A N 1
ATOM 989 C CA . VAL A 1 119 ? -11.589 -9.214 -12.326 1.00 92.19 119 VAL A CA 1
ATOM 990 C C . VAL A 1 119 ? -11.240 -9.141 -10.834 1.00 92.19 119 VAL A C 1
ATOM 992 O O . VAL A 1 119 ? -10.366 -8.364 -10.435 1.00 92.19 119 VAL A O 1
ATOM 995 N N . PRO A 1 120 ? -11.854 -9.979 -9.975 1.00 91.81 120 PRO A N 1
ATOM 996 C CA . PRO A 1 120 ? -11.527 -10.002 -8.555 1.00 91.81 120 PRO A CA 1
ATOM 997 C C . PRO A 1 120 ? -10.045 -10.300 -8.308 1.00 91.81 120 PRO A C 1
ATOM 999 O O . PRO A 1 120 ? -9.454 -11.165 -8.959 1.00 91.81 120 PRO A O 1
ATOM 1002 N N . TYR A 1 121 ? -9.452 -9.649 -7.300 1.00 90.00 121 TYR A N 1
ATOM 1003 C CA . TYR A 1 121 ? -8.005 -9.725 -7.042 1.00 90.00 121 TYR A CA 1
ATOM 1004 C C . TYR A 1 121 ? -7.478 -11.169 -6.909 1.00 90.00 121 TYR A C 1
ATOM 1006 O O . TYR A 1 121 ? -6.364 -11.492 -7.329 1.00 90.00 121 TYR A O 1
ATOM 1014 N N . TYR A 1 122 ? -8.292 -12.072 -6.351 1.00 91.31 122 TYR A N 1
ATOM 1015 C CA . TYR A 1 122 ? -7.924 -13.470 -6.168 1.00 91.31 122 TYR A CA 1
ATOM 1016 C C . TYR A 1 122 ? -7.824 -14.243 -7.490 1.00 91.31 122 TYR A C 1
ATOM 1018 O O . TYR A 1 122 ? -7.124 -15.249 -7.508 1.00 91.31 122 TYR A O 1
ATOM 1026 N N . ASN A 1 123 ? -8.419 -13.773 -8.594 1.00 94.50 123 ASN A N 1
ATOM 1027 C CA . ASN A 1 123 ? -8.339 -14.378 -9.930 1.00 94.50 123 ASN A CA 1
ATOM 1028 C C . ASN A 1 123 ? -7.241 -13.767 -10.825 1.00 94.50 123 ASN A C 1
ATOM 1030 O O . ASN A 1 123 ? -6.928 -14.349 -11.862 1.00 94.50 123 ASN A O 1
ATOM 1034 N N . LEU A 1 124 ? -6.563 -12.685 -10.416 1.00 93.19 124 LEU A N 1
ATOM 1035 C CA . LEU A 1 124 ? -5.565 -11.997 -11.262 1.00 93.19 124 LEU A CA 1
ATOM 1036 C C . LEU A 1 124 ? -4.384 -12.884 -11.703 1.00 93.19 124 LEU A C 1
ATOM 1038 O O . LEU A 1 124 ? -3.791 -12.686 -12.759 1.00 93.19 124 LEU A O 1
ATOM 1042 N N . HIS A 1 125 ? -4.056 -13.911 -10.921 1.00 91.75 125 HIS A N 1
ATOM 1043 C CA . HIS A 1 125 ? -3.039 -14.893 -11.301 1.00 91.75 125 HIS A CA 1
ATOM 1044 C C . HIS A 1 125 ? -3.484 -15.802 -12.458 1.00 91.75 125 HIS A C 1
ATOM 1046 O O . HIS A 1 125 ? -2.670 -16.129 -13.319 1.00 91.75 125 HIS A O 1
ATOM 1052 N N . LYS A 1 126 ? -4.770 -16.177 -12.506 1.00 93.69 126 LYS A N 1
ATOM 1053 C CA . LYS A 1 126 ? -5.359 -16.926 -13.627 1.00 93.69 126 LYS A CA 1
ATOM 1054 C C . LYS A 1 126 ? -5.431 -16.039 -14.863 1.00 93.69 126 LYS A C 1
ATOM 1056 O O . LYS A 1 126 ? -5.028 -16.457 -15.940 1.00 93.69 126 LYS A O 1
ATOM 1061 N N . LEU A 1 127 ? -5.850 -14.789 -14.671 1.00 92.94 127 LEU A N 1
ATOM 1062 C CA . LEU A 1 127 ? -5.854 -13.762 -15.705 1.00 92.94 127 LEU A CA 1
ATOM 1063 C C . LEU A 1 127 ? -4.470 -13.600 -16.347 1.00 92.94 127 LEU A C 1
ATOM 1065 O O . LEU A 1 127 ? -4.355 -13.661 -17.565 1.00 92.94 127 LEU A O 1
ATOM 1069 N N . ARG A 1 128 ? -3.399 -13.488 -15.550 1.00 92.94 128 ARG A N 1
ATOM 1070 C CA . ARG A 1 128 ? -2.026 -13.437 -16.081 1.00 92.94 128 ARG A CA 1
ATOM 1071 C C . ARG A 1 128 ? -1.660 -14.689 -16.882 1.00 92.94 128 ARG A C 1
ATOM 1073 O O . ARG A 1 128 ? -0.980 -14.566 -17.894 1.00 92.94 128 ARG A O 1
ATOM 1080 N N . ALA A 1 129 ? -2.089 -15.874 -16.448 1.00 92.00 129 ALA A N 1
ATOM 1081 C CA . ALA A 1 129 ? -1.838 -17.108 -17.191 1.00 92.00 129 ALA A CA 1
ATOM 1082 C C . ALA A 1 129 ? -2.533 -17.113 -18.568 1.00 92.00 129 ALA A C 1
ATOM 1084 O O . ALA A 1 129 ? -1.966 -17.640 -19.520 1.00 92.00 129 ALA A O 1
ATOM 1085 N N . LEU A 1 130 ? -3.710 -16.487 -18.685 1.00 91.75 130 LEU A N 1
ATOM 1086 C CA . LEU A 1 130 ? -4.448 -16.334 -19.945 1.00 91.75 130 LEU A CA 1
ATOM 1087 C C . LEU A 1 130 ? -3.869 -15.226 -20.838 1.00 91.75 130 LEU A C 1
ATOM 1089 O O . LEU A 1 130 ? -3.686 -15.433 -22.032 1.00 91.75 130 LEU A O 1
ATOM 1093 N N . ALA A 1 131 ? -3.542 -14.070 -20.255 1.00 87.75 131 ALA A N 1
ATOM 1094 C CA . ALA A 1 131 ? -3.007 -12.898 -20.957 1.00 87.75 131 ALA A CA 1
ATOM 1095 C C . ALA A 1 131 ? -1.520 -13.034 -21.349 1.00 87.75 131 ALA A C 1
ATOM 1097 O O . ALA A 1 131 ? -0.941 -12.137 -21.965 1.00 87.75 131 ALA A O 1
ATOM 1098 N N . GLY A 1 132 ? -0.867 -14.127 -20.949 1.00 88.81 132 GLY A N 1
ATOM 1099 C CA . GLY A 1 132 ? 0.546 -14.381 -21.204 1.00 88.81 132 GLY A CA 1
ATOM 1100 C C . GLY A 1 132 ? 1.502 -13.532 -20.358 1.00 88.81 132 GLY A C 1
ATOM 1101 O O . GLY A 1 132 ? 1.112 -12.705 -19.529 1.00 88.81 132 GLY A O 1
ATOM 1102 N N . THR A 1 133 ? 2.801 -13.750 -20.572 1.00 83.56 133 THR A N 1
ATOM 1103 C CA . THR A 1 133 ? 3.894 -13.195 -19.751 1.00 83.56 133 THR A CA 1
ATOM 1104 C C . THR A 1 133 ? 4.653 -12.052 -20.424 1.00 83.56 133 THR A C 1
ATOM 1106 O O . THR A 1 133 ? 5.779 -11.744 -20.033 1.00 83.56 133 THR A O 1
ATOM 1109 N N . LYS A 1 134 ? 4.063 -11.425 -21.447 1.00 83.50 134 LYS A N 1
ATOM 1110 C CA . LYS A 1 134 ? 4.670 -10.278 -22.129 1.00 83.50 134 LYS A CA 1
ATOM 1111 C C . LYS A 1 134 ? 4.922 -9.139 -21.131 1.00 83.50 134 LYS A C 1
ATOM 1113 O O . LYS A 1 134 ? 4.068 -8.863 -20.287 1.00 83.50 134 LYS A O 1
ATOM 1118 N N . ASP A 1 135 ? 6.095 -8.517 -21.224 1.00 85.75 135 ASP A N 1
ATOM 1119 C CA . ASP A 1 135 ? 6.529 -7.368 -20.412 1.00 85.75 135 ASP A CA 1
ATOM 1120 C C . ASP A 1 135 ? 6.604 -7.629 -18.893 1.00 85.75 135 ASP A C 1
ATOM 1122 O O . ASP A 1 135 ? 6.670 -6.693 -18.098 1.00 85.75 135 ASP A O 1
ATOM 1126 N N . VAL A 1 136 ? 6.622 -8.900 -18.469 1.00 92.56 136 VAL A N 1
ATOM 1127 C CA . VAL A 1 136 ? 6.766 -9.274 -17.056 1.00 92.56 136 VAL A CA 1
ATOM 1128 C C . VAL A 1 136 ? 8.238 -9.230 -16.639 1.00 92.56 136 VAL A C 1
ATOM 1130 O O . VAL A 1 136 ? 9.045 -10.021 -17.119 1.00 92.56 136 VAL A O 1
ATOM 1133 N N . MET A 1 137 ? 8.574 -8.361 -15.687 1.00 93.94 137 MET A N 1
ATOM 1134 C CA . MET A 1 137 ? 9.913 -8.262 -15.101 1.00 93.94 137 MET A CA 1
ATOM 1135 C C . MET A 1 137 ? 10.028 -9.066 -13.805 1.00 93.94 137 MET A C 1
ATOM 1137 O O . MET A 1 137 ? 9.144 -9.038 -12.950 1.00 93.94 137 MET A O 1
ATOM 1141 N N . THR A 1 138 ? 11.164 -9.718 -13.596 1.00 95.50 138 THR A N 1
ATOM 1142 C CA . THR A 1 138 ? 11.586 -10.202 -12.277 1.00 95.50 138 THR A CA 1
ATOM 1143 C C . THR A 1 138 ? 12.011 -9.038 -11.378 1.00 95.50 138 THR A C 1
ATOM 1145 O O . THR A 1 138 ? 12.381 -7.961 -11.851 1.00 95.50 138 THR A O 1
ATOM 1148 N N . LEU A 1 139 ? 12.061 -9.258 -10.059 1.00 94.00 139 LEU A N 1
ATOM 1149 C CA . LEU A 1 139 ? 12.559 -8.245 -9.117 1.00 94.00 139 LEU A CA 1
ATOM 1150 C C . LEU A 1 139 ? 13.983 -7.761 -9.461 1.00 94.00 139 LEU A C 1
ATOM 1152 O O . LEU A 1 139 ? 14.296 -6.582 -9.301 1.00 94.00 139 LEU A O 1
ATOM 1156 N N . GLY A 1 140 ? 14.848 -8.656 -9.947 1.00 93.88 140 GLY A N 1
ATOM 1157 C CA . GLY A 1 140 ? 16.221 -8.316 -10.326 1.00 93.88 140 GLY A CA 1
ATOM 1158 C C . GLY A 1 140 ? 16.290 -7.420 -11.564 1.00 93.88 140 GLY A C 1
ATOM 1159 O O . GLY A 1 140 ? 17.070 -6.468 -11.588 1.00 93.88 140 GLY A O 1
ATOM 1160 N N . GLU A 1 141 ? 15.460 -7.695 -12.571 1.00 93.50 141 GLU A N 1
ATOM 1161 C CA . GLU A 1 141 ? 15.316 -6.847 -13.761 1.00 93.50 141 GLU A CA 1
ATOM 1162 C C . GLU A 1 141 ? 14.739 -5.488 -13.394 1.00 93.50 141 GLU A C 1
ATOM 1164 O O . GLU A 1 141 ? 15.305 -4.469 -13.783 1.00 93.50 141 GLU A O 1
ATOM 1169 N N . PHE A 1 142 ? 13.715 -5.465 -12.542 1.00 91.94 142 PHE A N 1
ATOM 1170 C CA . PHE A 1 142 ? 13.137 -4.231 -12.028 1.00 91.94 142 PHE A CA 1
ATOM 1171 C C . PHE A 1 142 ? 14.176 -3.368 -11.293 1.00 91.94 142 PHE A C 1
ATOM 1173 O O . PHE A 1 142 ? 14.334 -2.182 -11.574 1.00 91.94 142 PHE A O 1
ATOM 1180 N N . CYS A 1 143 ? 14.983 -3.973 -10.414 1.00 91.06 143 CYS A N 1
ATOM 1181 C CA . CYS A 1 143 ? 16.071 -3.279 -9.718 1.00 91.06 143 CYS A CA 1
ATOM 1182 C C . CYS A 1 143 ? 17.153 -2.724 -10.658 1.00 91.06 143 CYS A C 1
ATOM 1184 O O . CYS A 1 143 ? 17.856 -1.784 -10.281 1.00 91.06 143 CYS A O 1
ATOM 1186 N N . ARG A 1 144 ? 17.344 -3.315 -11.844 1.00 90.81 144 ARG A N 1
ATOM 1187 C CA . ARG A 1 144 ? 18.234 -2.764 -12.877 1.00 90.81 144 ARG A CA 1
ATOM 1188 C C . ARG A 1 144 ? 17.552 -1.621 -13.621 1.00 90.81 144 ARG A C 1
ATOM 1190 O O . ARG A 1 144 ? 18.153 -0.559 -13.732 1.00 90.81 144 ARG A O 1
ATOM 1197 N N . TYR A 1 145 ? 16.302 -1.816 -14.029 1.00 87.88 145 TYR A N 1
ATOM 1198 C CA . TYR A 1 145 ? 15.483 -0.823 -14.718 1.00 87.88 145 TYR A CA 1
ATOM 1199 C C . TYR A 1 145 ? 15.405 0.502 -13.949 1.00 87.88 145 TYR A C 1
ATOM 1201 O O . TYR A 1 145 ? 15.760 1.548 -14.480 1.00 87.88 145 TYR A O 1
ATOM 1209 N N . ILE A 1 146 ? 15.057 0.471 -12.662 1.00 86.50 146 ILE A N 1
ATOM 1210 C CA . ILE A 1 146 ? 14.920 1.687 -11.842 1.00 86.50 146 ILE A CA 1
ATOM 1211 C C . ILE A 1 146 ? 16.226 2.477 -11.657 1.00 86.50 146 ILE A C 1
ATOM 1213 O O . ILE A 1 146 ? 16.180 3.657 -11.317 1.00 86.50 146 ILE A O 1
ATOM 1217 N N . LYS A 1 147 ? 17.399 1.859 -11.865 1.00 85.62 147 LYS A N 1
ATOM 1218 C CA . LYS A 1 147 ? 18.690 2.571 -11.820 1.00 85.62 147 LYS A CA 1
ATOM 1219 C C . LYS A 1 147 ? 18.913 3.429 -13.062 1.00 85.62 147 LYS A C 1
ATOM 1221 O O . LYS A 1 147 ? 19.628 4.423 -12.973 1.00 85.62 147 LYS A O 1
ATOM 1226 N N . THR A 1 148 ? 18.337 3.023 -14.190 1.00 84.69 148 THR A N 1
ATOM 1227 C CA . THR A 1 148 ? 18.444 3.705 -15.485 1.00 84.69 148 THR A CA 1
ATOM 1228 C C . THR A 1 148 ? 17.178 4.473 -15.852 1.00 84.69 148 THR A C 1
ATOM 1230 O O . THR A 1 148 ? 17.197 5.231 -16.815 1.00 84.69 148 THR A O 1
ATOM 1233 N N . ALA A 1 149 ? 16.083 4.275 -15.114 1.00 79.56 149 ALA A N 1
ATOM 1234 C CA . ALA A 1 149 ? 14.814 4.928 -15.376 1.00 79.56 149 ALA A CA 1
ATOM 1235 C C . ALA A 1 149 ? 14.941 6.460 -15.267 1.00 79.56 149 ALA A C 1
ATOM 1237 O O . ALA A 1 149 ? 15.627 6.961 -14.364 1.00 79.56 149 ALA A O 1
ATOM 1238 N N . PRO A 1 150 ? 14.283 7.209 -16.169 1.00 72.94 150 PRO A N 1
ATOM 1239 C CA . PRO A 1 150 ? 14.298 8.661 -16.127 1.00 72.94 150 PRO A CA 1
ATOM 1240 C C . PRO A 1 150 ? 13.666 9.171 -14.828 1.00 72.94 150 PRO A C 1
ATOM 1242 O O . PRO A 1 150 ? 12.800 8.536 -14.224 1.00 72.94 150 PRO A O 1
ATOM 1245 N N . SER A 1 151 ? 14.117 10.341 -14.380 1.00 72.19 151 SER A N 1
ATOM 1246 C CA . SER A 1 151 ? 13.478 11.020 -13.257 1.00 72.19 151 SER A CA 1
ATOM 1247 C C . SER A 1 151 ? 12.156 11.613 -13.725 1.00 72.19 151 SER A C 1
ATOM 1249 O O . SER A 1 151 ? 12.155 12.583 -14.476 1.00 72.19 151 SER A O 1
ATOM 1251 N N . THR A 1 152 ? 11.046 11.070 -13.244 1.00 66.00 152 THR A N 1
ATOM 1252 C CA . THR A 1 152 ? 9.720 11.645 -13.469 1.00 66.00 152 THR A CA 1
ATOM 1253 C C . THR A 1 152 ? 9.438 12.722 -12.428 1.00 66.00 152 THR A C 1
ATOM 1255 O O . THR A 1 152 ? 9.503 12.445 -11.227 1.00 66.00 152 THR A O 1
ATOM 1258 N N . ALA A 1 153 ? 9.123 13.949 -12.849 1.00 67.19 153 ALA A N 1
ATOM 1259 C CA . ALA A 1 153 ? 8.622 14.950 -11.914 1.00 67.19 153 ALA A CA 1
ATOM 1260 C C . ALA A 1 153 ? 7.178 14.612 -11.507 1.00 67.19 153 ALA A C 1
ATOM 1262 O O . ALA A 1 153 ? 6.365 14.191 -12.329 1.00 67.19 153 ALA A O 1
ATOM 1263 N N . SER A 1 154 ? 6.847 14.804 -10.229 1.00 62.81 154 SER A N 1
ATOM 1264 C CA . SER A 1 154 ? 5.472 14.619 -9.753 1.00 62.81 154 SER A CA 1
ATOM 1265 C C . SER A 1 154 ? 4.523 15.556 -10.508 1.00 62.81 154 SER A C 1
ATO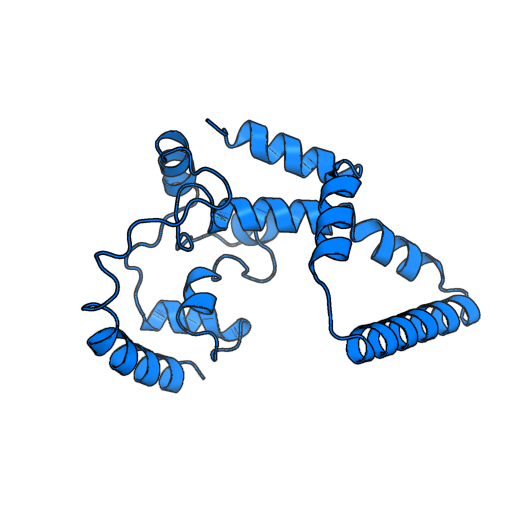M 1267 O O . SER A 1 154 ? 4.796 16.751 -10.613 1.00 62.81 154 SER A O 1
ATOM 1269 N N . GLY A 1 155 ? 3.424 15.017 -11.041 1.00 61.78 155 GLY A N 1
ATOM 1270 C CA . GLY A 1 155 ? 2.432 15.783 -11.806 1.00 61.78 155 GLY A CA 1
ATOM 1271 C C . GLY A 1 155 ? 2.805 16.063 -13.266 1.00 61.78 155 GLY A C 1
ATOM 1272 O O . GLY A 1 155 ? 2.049 16.744 -13.957 1.00 61.78 155 GLY A O 1
ATOM 1273 N N . GLN A 1 156 ? 3.934 15.544 -13.758 1.00 63.81 156 GLN A N 1
ATOM 1274 C CA . GLN A 1 156 ? 4.279 15.635 -15.173 1.00 63.81 156 GLN A CA 1
ATOM 1275 C C . GLN A 1 156 ? 3.384 14.684 -15.980 1.00 63.81 156 GLN A C 1
ATOM 1277 O O . GLN A 1 156 ? 3.483 13.466 -15.850 1.00 63.81 156 GLN A O 1
ATOM 1282 N N . LEU A 1 157 ? 2.486 15.253 -16.789 1.00 53.88 157 LEU A N 1
ATOM 1283 C CA . LEU A 1 157 ? 1.747 14.503 -17.800 1.00 53.88 157 LEU A CA 1
ATOM 1284 C C . LEU A 1 157 ? 2.719 14.134 -18.912 1.00 53.88 157 LEU A C 1
ATOM 1286 O O . LEU A 1 157 ? 3.440 14.988 -19.430 1.00 53.88 157 LEU A O 1
ATOM 1290 N N . PHE A 1 158 ? 2.733 12.866 -19.271 1.00 55.56 158 PHE A N 1
ATOM 1291 C CA . PHE A 1 158 ? 3.539 12.390 -20.371 1.00 55.56 158 PHE A CA 1
ATOM 1292 C C . PHE A 1 158 ? 2.785 12.509 -21.700 1.00 55.56 158 PHE A C 1
ATOM 1294 O O . PHE A 1 158 ? 1.552 12.576 -21.732 1.00 55.56 158 PHE A O 1
ATOM 1301 N N . ALA A 1 159 ? 3.533 12.639 -22.797 1.00 51.19 159 ALA A N 1
ATOM 1302 C CA . ALA A 1 159 ? 2.974 12.928 -24.111 1.00 51.19 159 ALA A CA 1
ATOM 1303 C C . ALA A 1 159 ? 2.104 11.763 -24.619 1.00 51.19 159 ALA A C 1
ATOM 1305 O O . ALA A 1 159 ? 2.471 10.597 -24.558 1.00 51.19 159 ALA A O 1
ATOM 1306 N N . LYS A 1 160 ? 0.925 12.117 -25.131 1.00 48.22 160 LYS A N 1
ATOM 1307 C CA . LYS A 1 160 ? -0.241 11.255 -25.378 1.00 48.22 160 LYS A CA 1
ATOM 1308 C C . LYS A 1 160 ? -0.178 10.442 -26.688 1.00 48.22 160 LYS A C 1
ATOM 1310 O O . LYS A 1 160 ? -1.228 10.126 -27.241 1.00 48.22 160 LYS A O 1
ATOM 1315 N N . GLU A 1 161 ? 1.007 10.193 -27.246 1.00 46.38 161 GLU A N 1
ATOM 1316 C CA . GLU A 1 161 ? 1.137 9.859 -28.677 1.00 46.38 161 GLU A CA 1
ATOM 1317 C C . GLU A 1 161 ? 0.766 8.413 -29.069 1.00 46.38 161 GLU A C 1
ATOM 1319 O O . GLU A 1 161 ? 0.354 8.209 -30.207 1.00 46.38 161 GLU A O 1
ATOM 1324 N N . ASP A 1 162 ? 0.743 7.440 -28.147 1.00 46.53 162 ASP A N 1
ATOM 1325 C CA . ASP A 1 162 ? 0.477 6.023 -28.492 1.00 46.53 162 ASP A CA 1
ATOM 1326 C C . ASP A 1 162 ? -0.922 5.483 -28.100 1.00 46.53 162 ASP A C 1
ATOM 1328 O O . ASP A 1 162 ? -1.273 4.341 -28.410 1.00 46.53 162 ASP A O 1
ATOM 1332 N N . ASP A 1 163 ? -1.771 6.276 -27.438 1.00 47.03 163 ASP A N 1
ATOM 1333 C CA . ASP A 1 163 ? -2.983 5.756 -26.769 1.00 47.03 163 ASP A CA 1
ATOM 1334 C C . ASP A 1 163 ? -4.198 5.517 -27.692 1.00 47.03 163 ASP A C 1
ATOM 1336 O O . ASP 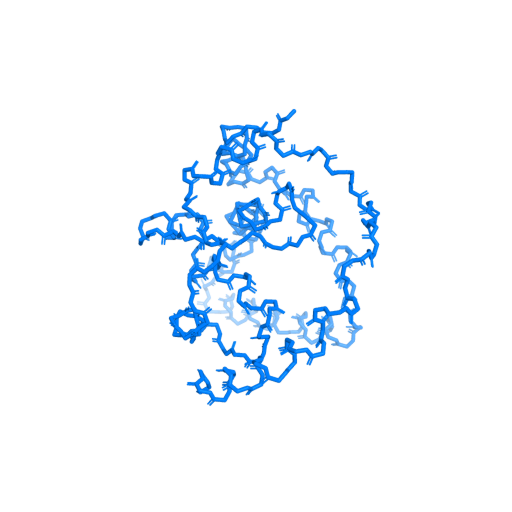A 1 163 ? -5.146 4.832 -27.305 1.00 47.03 163 ASP A O 1
ATOM 1340 N N . LEU A 1 164 ? -4.222 6.052 -28.917 1.00 39.94 164 LEU A N 1
ATOM 1341 C CA . LEU A 1 164 ? -5.430 5.989 -29.762 1.00 39.94 164 LEU A CA 1
ATOM 1342 C C . LEU A 1 164 ? -5.519 4.734 -30.644 1.00 39.94 164 LEU A C 1
ATOM 1344 O O . LEU A 1 164 ? -6.624 4.290 -30.944 1.00 39.94 164 LEU A O 1
ATOM 1348 N N . LEU A 1 165 ? -4.389 4.126 -31.018 1.00 41.84 165 LEU A N 1
ATOM 1349 C CA . LEU A 1 165 ? -4.373 2.928 -31.872 1.00 41.84 165 LEU A CA 1
ATOM 1350 C C . LEU A 1 165 ? -4.333 1.616 -31.075 1.00 41.84 165 LEU A C 1
ATOM 1352 O O . LEU A 1 165 ? -4.789 0.589 -31.573 1.00 41.84 165 LEU A O 1
ATOM 1356 N N . HIS A 1 166 ? -3.854 1.633 -29.827 1.00 44.41 166 HIS A N 1
ATOM 1357 C CA . HIS A 1 166 ? -3.900 0.454 -28.956 1.00 44.41 166 HIS A CA 1
ATOM 1358 C C . HIS A 1 166 ? -5.299 0.187 -28.384 1.00 44.41 166 HIS A C 1
ATOM 1360 O O . HIS A 1 166 ? -5.671 -0.971 -28.240 1.00 44.41 166 HIS A O 1
ATOM 1366 N N . ASN A 1 167 ? -6.114 1.216 -28.136 1.00 45.16 167 ASN A N 1
ATOM 1367 C CA . ASN A 1 167 ? -7.389 1.062 -27.428 1.00 45.16 167 ASN A CA 1
ATOM 1368 C C . ASN A 1 167 ? -8.467 0.251 -28.177 1.00 45.16 167 ASN A C 1
ATOM 1370 O O . ASN A 1 167 ? -9.257 -0.425 -27.531 1.00 45.16 167 ASN A O 1
ATOM 1374 N N . ALA A 1 168 ? -8.518 0.261 -29.513 1.00 46.12 168 ALA A N 1
ATOM 1375 C CA . ALA A 1 168 ? -9.604 -0.416 -30.239 1.00 46.12 168 ALA A CA 1
ATOM 1376 C C . ALA A 1 168 ? -9.471 -1.954 -30.250 1.00 46.12 168 ALA A C 1
ATOM 1378 O O . ALA A 1 168 ? -10.450 -2.651 -30.005 1.00 46.12 168 ALA A O 1
ATOM 1379 N N . ASN A 1 169 ? -8.261 -2.483 -30.468 1.00 48.03 169 ASN A N 1
ATOM 1380 C CA . ASN A 1 169 ? -8.004 -3.932 -30.426 1.00 48.03 169 ASN A CA 1
ATOM 1381 C C . ASN A 1 169 ? -7.877 -4.455 -28.984 1.00 48.03 169 ASN A C 1
ATOM 1383 O O . ASN A 1 169 ? -8.207 -5.601 -28.699 1.00 48.03 169 ASN A O 1
ATOM 1387 N N . TYR A 1 170 ? -7.440 -3.593 -28.064 1.00 49.47 170 TYR A N 1
ATOM 1388 C CA . TYR A 1 170 ? -7.299 -3.915 -26.650 1.00 49.47 170 TYR A CA 1
ATOM 1389 C C . TYR A 1 170 ? -8.652 -4.127 -25.952 1.00 49.47 170 TYR A C 1
ATOM 1391 O O . TYR A 1 170 ? -8.765 -4.996 -25.094 1.00 49.47 170 TYR A O 1
ATOM 1399 N N . VAL A 1 171 ? -9.708 -3.401 -26.337 1.00 57.25 171 VAL A N 1
ATOM 1400 C CA . VAL A 1 171 ? -11.043 -3.554 -25.725 1.00 57.25 171 VAL A CA 1
ATOM 1401 C C . VAL A 1 171 ? -11.685 -4.913 -26.051 1.00 57.25 171 VAL A C 1
ATOM 1403 O O . VAL A 1 171 ? -12.331 -5.499 -25.188 1.00 57.25 171 VAL A O 1
ATOM 1406 N N . ASP A 1 172 ? -11.483 -5.461 -27.251 1.00 58.78 172 ASP A N 1
ATOM 1407 C CA . ASP A 1 172 ? -12.095 -6.747 -27.627 1.00 58.78 172 ASP A CA 1
ATOM 1408 C C . ASP A 1 172 ? -11.356 -7.942 -26.986 1.00 58.78 172 ASP A C 1
ATOM 1410 O O . ASP A 1 172 ? -11.975 -8.826 -26.389 1.00 58.78 172 ASP A O 1
ATOM 1414 N N . GLU A 1 173 ? -10.014 -7.915 -26.982 1.00 61.59 173 GLU A N 1
ATOM 1415 C CA . GLU A 1 173 ? -9.202 -8.916 -26.272 1.00 61.59 173 GLU A CA 1
ATOM 1416 C C . GLU A 1 173 ? -9.406 -8.859 -24.752 1.00 61.59 173 GLU A C 1
ATOM 1418 O O . GLU A 1 173 ? -9.448 -9.899 -24.091 1.00 61.59 173 GLU A O 1
ATOM 1423 N N . THR A 1 174 ? -9.569 -7.665 -24.171 1.00 62.66 174 THR A N 1
ATOM 1424 C CA . THR A 1 174 ? -9.779 -7.544 -22.723 1.00 62.66 174 THR A CA 1
ATOM 1425 C C . THR A 1 174 ? -11.110 -8.148 -22.295 1.00 62.66 174 THR A C 1
ATOM 1427 O O . THR A 1 174 ? -11.120 -8.924 -21.342 1.00 62.66 174 THR A O 1
ATOM 1430 N N . LEU A 1 175 ? -12.201 -7.892 -23.022 1.00 67.56 175 LEU A N 1
ATOM 1431 C CA . LEU A 1 175 ? -13.535 -8.410 -22.694 1.00 67.56 175 LEU A CA 1
ATOM 1432 C C . LEU A 1 175 ? -13.663 -9.937 -22.826 1.00 67.56 175 LEU A C 1
ATOM 1434 O O . LEU A 1 175 ? -14.448 -10.552 -22.095 1.00 67.56 175 LEU A O 1
ATOM 1438 N N . ASP A 1 176 ? -12.947 -10.572 -23.757 1.00 73.19 176 ASP A N 1
ATOM 1439 C CA . ASP A 1 176 ? -12.903 -12.041 -23.851 1.00 73.19 176 ASP A CA 1
ATOM 1440 C C . ASP A 1 176 ? -12.080 -12.642 -22.701 1.00 73.19 176 ASP A C 1
ATOM 1442 O O . ASP A 1 176 ? -12.499 -13.601 -22.046 1.00 73.19 176 ASP A O 1
ATOM 1446 N N . VAL A 1 177 ? -10.941 -12.030 -22.377 1.00 72.81 177 VAL A N 1
ATOM 1447 C CA . VAL A 1 177 ? -10.088 -12.476 -21.273 1.00 72.81 177 VAL A CA 1
ATOM 1448 C C . VAL A 1 177 ? -10.785 -12.315 -19.911 1.00 72.81 177 VAL A C 1
ATOM 1450 O O . VAL A 1 177 ? -10.713 -13.23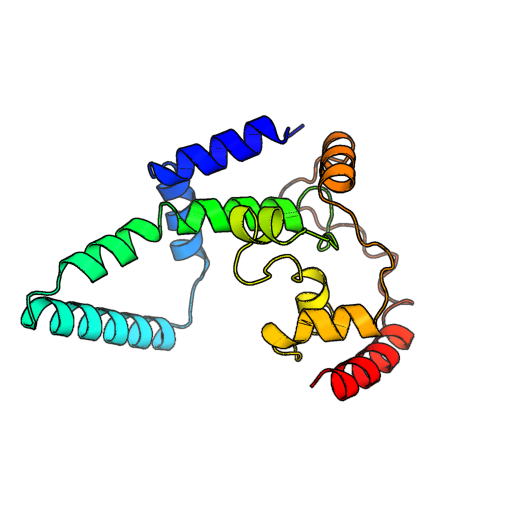7 -19.095 1.00 72.81 177 VAL A O 1
ATOM 1453 N N . GLU A 1 178 ? -11.513 -11.218 -19.664 1.00 71.06 178 GLU A N 1
ATOM 1454 C CA . GLU A 1 178 ? -12.300 -11.044 -18.429 1.00 71.06 178 GLU A CA 1
ATOM 1455 C C . GLU A 1 178 ? -13.367 -12.122 -18.278 1.00 71.06 178 GLU A C 1
ATOM 1457 O O . GLU A 1 178 ? -13.482 -12.720 -17.209 1.00 71.06 178 GLU A O 1
ATOM 1462 N N . ARG A 1 179 ? -14.105 -12.431 -19.353 1.00 75.81 179 ARG A N 1
ATOM 1463 C CA . ARG A 1 179 ? -15.141 -13.476 -19.332 1.00 75.81 179 ARG A CA 1
ATOM 1464 C C . ARG A 1 179 ? -14.590 -14.857 -18.998 1.00 75.81 179 ARG A C 1
ATOM 1466 O O . ARG A 1 179 ? -15.292 -15.651 -18.383 1.00 75.81 179 ARG A O 1
ATOM 1473 N N . ARG A 1 180 ? -13.348 -15.149 -19.386 1.00 78.25 180 ARG A N 1
ATOM 1474 C CA . ARG A 1 180 ? -12.677 -16.421 -19.073 1.00 78.25 180 ARG A CA 1
ATOM 1475 C C . ARG A 1 180 ? -12.052 -16.445 -17.674 1.00 78.25 180 ARG A C 1
ATOM 1477 O O . ARG A 1 180 ? -11.756 -17.525 -17.167 1.00 78.25 180 ARG A O 1
ATOM 1484 N N . ALA A 1 181 ? -11.799 -15.278 -17.079 1.00 71.50 181 ALA A N 1
ATOM 1485 C CA . ALA A 1 181 ? -11.146 -15.131 -15.778 1.00 71.50 181 ALA A CA 1
ATOM 1486 C C . ALA A 1 181 ? -12.117 -14.896 -14.604 1.00 71.50 181 ALA A C 1
ATOM 1488 O O . ALA A 1 181 ? -11.701 -15.071 -13.450 1.00 71.50 181 ALA A O 1
ATOM 1489 N N . ALA A 1 182 ? -13.357 -14.479 -14.883 1.00 72.06 182 ALA A N 1
ATOM 1490 C CA . ALA A 1 182 ? -14.454 -14.342 -13.921 1.00 72.06 182 ALA A CA 1
ATOM 1491 C C . ALA A 1 182 ? -14.917 -15.712 -13.399 1.00 72.06 182 ALA A C 1
ATOM 1493 O O . ALA A 1 182 ? -14.976 -15.855 -12.154 1.00 72.06 182 ALA A O 1
#

Radius of gyration: 19.54 Å; chains: 1; bounding box: 41×33×60 Å

Sequence (182 aa):
PTTPLKIMSYAVRDLFGYSIPDYYIIVTFAKPERIRLINLALFHGAAIATMGALGLWWPMAIWYGCLPTSFMMFFRLRLWLEHQGTERTSRLHLNAWQGFLLSPHKGWYHWEHHNWAGVPYYNLHKLRALAGTKDVMTLGEFCRYIKTAPSTASGQLFAKEDDLLHNANYVDETLDVERRAA

Foldseek 3Di:
DDAPVNLVVVLQVQQVLPQVVVLVVCVVPVPDDPVVVVVVCVVLVVVCVVCVVVVNNVVVVVVVSCSSHVVVSLVSLLCCQFPALDPGGQQEDDDPVCCVPRPDPPSSLVNLCVLQVVFPSVLSVVLCVVVDCPRYDYPVRSSVCNVVRDDDDPPDDDDPPPPPVCPPVSVVVNVVSRVVSD